Protein AF-A0A085W9A4-F1 (afdb_monomer)

Secondary structure (DSSP, 8-state):
----S--------SSGGGSPPP----------------------GGGT--EEEEES-TT--SPEE--TTTS-TT-HHHHHHHHHTS--SEEEEE--

Radius of gyration: 20.36 Å; Cα contacts (8 Å, |Δi|>4): 111; chains: 1; bounding box: 34×58×58 Å

Organism: NCBI:txid394096

Foldseek 3Di:
DDPPDPDPDDDDDPPPPVDDDDDDDDDDDDPDPPPPPPPPLAPAVVNPFQWWWFALDPPDPDIDTDPGNPADPPCSQVVRCVVSVHGTPDIHGGND

Sequence (96 aa):
MKLKTLMMSLAFGALLSACGGPITEEGEVTEQEIGSTSQALCEGWDNGARYCTFRCTASQTTHYFAGYGDVPYGNCTAYANNYCGRTAVSVCWSKL

Structure (mmCIF, N/CA/C/O backbone):
data_AF-A0A085W9A4-F1
#
_entry.id   AF-A0A085W9A4-F1
#
loop_
_atom_site.group_PDB
_atom_site.id
_atom_site.type_symbol
_atom_site.label_atom_id
_atom_site.label_alt_id
_atom_site.label_comp_id
_atom_site.label_asym_id
_atom_site.label_entity_id
_atom_site.label_seq_id
_atom_site.pdbx_PDB_ins_code
_atom_site.Cartn_x
_atom_site.Cartn_y
_atom_site.Cartn_z
_atom_site.occupancy
_atom_site.B_iso_or_equiv
_atom_site.auth_seq_id
_atom_site.auth_comp_id
_atom_site.auth_asym_id
_atom_site.auth_atom_id
_atom_site.pdbx_PDB_model_num
ATOM 1 N N . MET A 1 1 ? -22.877 -29.245 -45.017 1.00 48.91 1 MET A N 1
ATOM 2 C CA . MET A 1 1 ? -22.077 -29.747 -43.873 1.00 48.91 1 MET A CA 1
ATOM 3 C C . MET A 1 1 ? -21.198 -28.615 -43.351 1.00 48.91 1 MET A C 1
ATOM 5 O O . MET A 1 1 ? -20.785 -27.802 -44.161 1.00 48.91 1 MET A O 1
ATOM 9 N N . LYS A 1 2 ? -20.902 -28.620 -42.039 1.00 48.78 2 LYS A N 1
ATOM 10 C CA . LYS A 1 2 ? -20.119 -27.640 -41.242 1.00 48.78 2 LYS A CA 1
ATOM 11 C C . LYS A 1 2 ? -20.901 -26.463 -40.631 1.00 48.78 2 LYS A C 1
ATOM 13 O O . LYS A 1 2 ? -20.613 -25.302 -40.866 1.00 48.78 2 LYS A O 1
ATOM 18 N N . LEU A 1 3 ? -21.843 -26.825 -39.758 1.00 52.56 3 LEU A N 1
ATOM 19 C CA . LEU A 1 3 ? -22.584 -25.962 -38.829 1.00 52.56 3 LEU A CA 1
ATOM 20 C C . LEU A 1 3 ? -22.1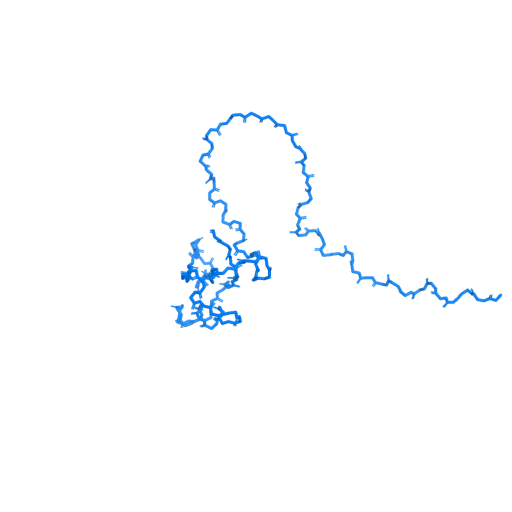33 -26.239 -37.372 1.00 52.56 3 LEU A C 1
ATOM 22 O O . LEU A 1 3 ? -22.961 -26.551 -36.522 1.00 52.56 3 LEU A O 1
ATOM 26 N N . LYS A 1 4 ? -20.818 -26.291 -37.090 1.00 55.59 4 LYS A N 1
ATOM 27 C CA . LYS A 1 4 ? -20.313 -26.800 -35.790 1.00 55.59 4 LYS A CA 1
ATOM 28 C C . LYS A 1 4 ? -19.173 -26.023 -35.111 1.00 55.59 4 LYS A C 1
ATOM 30 O O . LYS A 1 4 ? -18.665 -26.518 -34.116 1.00 55.59 4 LYS A O 1
ATOM 35 N N . THR A 1 5 ? -18.795 -24.819 -35.549 1.00 57.47 5 THR A N 1
ATOM 36 C CA . THR A 1 5 ? -17.601 -24.147 -34.968 1.00 57.47 5 THR A CA 1
ATOM 37 C C . THR A 1 5 ? -17.834 -22.735 -34.427 1.00 57.47 5 THR A C 1
ATOM 39 O O . THR A 1 5 ? -16.879 -22.015 -34.182 1.00 57.47 5 THR A O 1
ATOM 42 N N . LEU A 1 6 ? -19.076 -22.315 -34.188 1.00 53.62 6 LEU A N 1
ATOM 43 C CA . LEU A 1 6 ? -19.364 -20.966 -33.672 1.00 53.62 6 LEU A CA 1
ATOM 44 C C . LEU A 1 6 ? -20.119 -21.014 -32.337 1.00 53.62 6 LEU A C 1
ATOM 46 O O . LEU A 1 6 ? -21.156 -20.389 -32.175 1.00 53.62 6 LEU A O 1
ATOM 50 N N . MET A 1 7 ? -19.616 -21.809 -31.391 1.00 56.47 7 MET A N 1
ATOM 51 C CA . MET A 1 7 ? -20.148 -21.936 -30.023 1.00 56.47 7 MET A CA 1
ATOM 52 C C . MET A 1 7 ? -18.992 -21.988 -29.010 1.00 56.47 7 MET A C 1
ATOM 54 O O . MET A 1 7 ? -18.924 -22.890 -28.182 1.00 56.47 7 MET A O 1
ATOM 58 N N . MET A 1 8 ? -18.020 -21.072 -29.105 1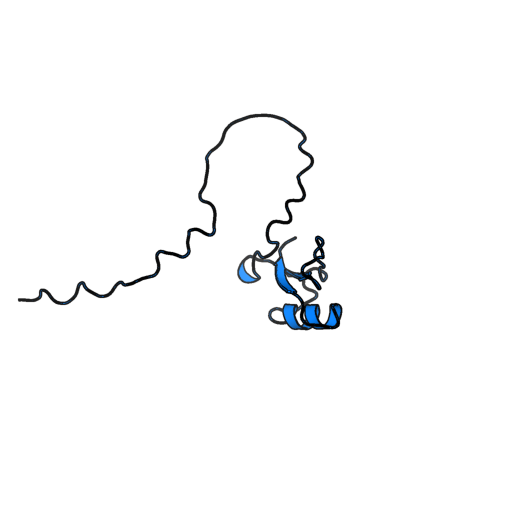.00 58.50 8 MET A N 1
ATOM 59 C CA . MET A 1 8 ? -16.943 -20.990 -28.108 1.00 58.50 8 MET A CA 1
ATOM 60 C C . MET A 1 8 ? -16.352 -19.582 -28.014 1.00 58.50 8 MET A C 1
ATOM 62 O O . MET A 1 8 ? -15.211 -19.325 -28.377 1.00 58.50 8 MET A O 1
ATOM 66 N N . SER A 1 9 ? -17.153 -18.634 -27.537 1.00 50.81 9 SER A N 1
ATOM 67 C CA . SER A 1 9 ? -16.654 -17.359 -27.003 1.00 50.81 9 SER A CA 1
ATOM 68 C C . SER A 1 9 ? -17.575 -16.926 -25.866 1.00 50.81 9 SER A C 1
ATOM 70 O O . SER A 1 9 ? -18.286 -15.929 -25.935 1.00 50.81 9 SER A O 1
ATOM 72 N N . LEU A 1 10 ? -17.629 -17.784 -24.845 1.00 49.34 10 LEU A N 1
ATOM 73 C CA . LEU A 1 10 ? -18.227 -17.475 -23.558 1.00 49.34 10 LEU A CA 1
ATOM 74 C C . LEU A 1 10 ? -17.375 -16.419 -22.839 1.00 49.34 10 LEU A C 1
ATOM 76 O O . LEU A 1 10 ? -16.168 -16.578 -22.697 1.00 49.34 10 LEU A O 1
ATOM 80 N N . ALA A 1 11 ? -18.082 -15.426 -22.304 1.00 55.31 11 ALA A N 1
ATOM 81 C CA . ALA A 1 11 ? -17.894 -14.928 -20.946 1.00 55.31 11 ALA A CA 1
ATOM 82 C C . ALA A 1 11 ? -16.577 -14.212 -20.604 1.00 55.31 11 ALA A C 1
ATOM 84 O O . ALA A 1 11 ? -15.806 -14.739 -19.824 1.00 55.31 11 ALA A O 1
ATOM 85 N N . PHE A 1 12 ? -16.413 -12.954 -21.030 1.00 53.41 12 PHE A N 1
ATOM 86 C CA . PHE A 1 12 ? -15.647 -11.942 -20.270 1.00 53.41 12 PHE A CA 1
ATOM 87 C C . PHE A 1 12 ? -16.192 -10.525 -20.538 1.00 53.41 12 PHE A C 1
ATOM 89 O O . PHE A 1 12 ? -15.475 -9.642 -20.986 1.00 53.41 12 PHE A O 1
ATOM 96 N N . GLY A 1 13 ? -17.496 -10.306 -20.334 1.00 50.56 13 GLY A N 1
ATOM 97 C CA . GLY A 1 13 ? -18.134 -8.997 -20.576 1.00 50.56 13 GLY A CA 1
ATOM 98 C C . GLY A 1 13 ? -18.566 -8.227 -19.324 1.00 50.56 13 GLY A C 1
ATOM 99 O O . GLY A 1 13 ? -18.958 -7.073 -19.431 1.00 50.56 13 GLY A O 1
ATOM 100 N N . ALA A 1 14 ? -18.516 -8.837 -18.137 1.00 52.94 14 ALA A N 1
ATOM 101 C CA . ALA A 1 14 ? -19.189 -8.316 -16.940 1.00 52.94 14 ALA A CA 1
ATOM 102 C C . ALA A 1 14 ? -18.253 -7.696 -15.881 1.00 52.94 14 ALA A C 1
ATOM 104 O O . ALA A 1 14 ? -18.630 -7.609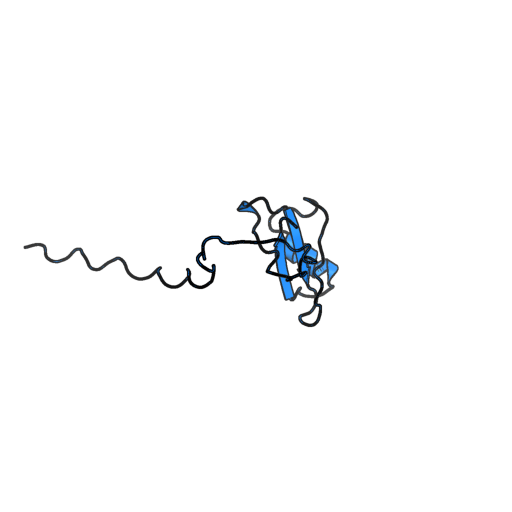 -14.719 1.00 52.94 14 ALA A O 1
ATOM 105 N N . LEU A 1 15 ? -17.038 -7.270 -16.250 1.00 49.84 15 LEU A N 1
ATOM 106 C CA . LEU A 1 15 ? -16.100 -6.618 -15.313 1.00 49.84 15 LEU A CA 1
ATOM 107 C C . LEU A 1 15 ? -15.831 -5.135 -15.618 1.00 49.84 15 LEU A C 1
ATOM 109 O O . LEU A 1 15 ? -15.084 -4.491 -14.890 1.00 49.84 15 LEU A O 1
ATOM 113 N N . LEU A 1 16 ? -16.458 -4.562 -16.649 1.00 49.84 16 LEU A N 1
ATOM 114 C CA . LEU A 1 16 ? -16.256 -3.153 -17.019 1.00 49.84 16 LEU A CA 1
ATOM 115 C C . LEU A 1 16 ? -17.258 -2.184 -16.368 1.00 49.84 16 LEU A C 1
ATOM 117 O O . LEU A 1 16 ? -17.207 -0.992 -16.641 1.00 49.84 16 LEU A O 1
ATOM 121 N N . SER A 1 17 ? -18.125 -2.644 -15.460 1.00 50.06 17 SER A N 1
ATOM 122 C CA . SER A 1 17 ? -19.004 -1.757 -14.678 1.00 50.06 17 SER A CA 1
ATOM 123 C C . SER A 1 17 ? -18.334 -1.145 -13.439 1.00 50.06 17 SER A C 1
ATOM 125 O O . SER A 1 17 ? -19.012 -0.499 -12.646 1.00 50.06 17 SER A O 1
ATOM 127 N N . ALA A 1 18 ? -17.026 -1.347 -13.244 1.00 49.59 18 ALA A N 1
ATOM 128 C CA . ALA A 1 18 ? -16.274 -0.774 -12.121 1.00 49.59 18 ALA A CA 1
ATOM 129 C C . ALA A 1 18 ? -15.376 0.414 -12.511 1.00 49.59 18 ALA A C 1
ATOM 131 O O . ALA A 1 18 ? -14.757 1.014 -11.638 1.00 49.59 18 ALA A O 1
ATOM 132 N N . CYS A 1 19 ? -15.314 0.780 -13.794 1.00 58.34 19 CYS A N 1
ATOM 133 C CA . CYS A 1 19 ? -14.638 1.995 -14.235 1.00 58.34 19 CYS A CA 1
ATOM 134 C C . CYS A 1 19 ? -15.672 2.862 -14.952 1.00 58.34 19 CYS A C 1
ATOM 136 O O . CYS A 1 19 ? -16.056 2.564 -16.081 1.00 58.34 19 CYS A O 1
ATOM 138 N N . GLY A 1 20 ? -16.202 3.856 -14.232 1.00 48.50 20 GLY A N 1
ATOM 139 C CA . GLY A 1 20 ? -17.222 4.780 -14.715 1.00 48.50 20 GLY A CA 1
ATOM 140 C C . GLY A 1 20 ? -16.870 5.323 -16.097 1.00 48.50 20 GLY A C 1
ATOM 141 O O . GLY A 1 20 ? -15.848 5.980 -16.277 1.00 48.50 20 GLY A O 1
ATOM 142 N N . GLY A 1 21 ? -17.718 4.995 -17.070 1.00 39.91 21 GLY A N 1
ATOM 143 C CA . GLY A 1 21 ? -17.655 5.545 -18.416 1.00 39.91 21 GLY A CA 1
ATOM 144 C C . GLY A 1 21 ? -18.033 7.032 -18.439 1.00 39.91 21 GLY A C 1
ATOM 145 O O . GLY A 1 21 ? -18.679 7.521 -17.511 1.00 39.91 21 GLY A O 1
ATOM 146 N N . PRO A 1 22 ? -17.612 7.751 -19.488 1.00 50.41 22 PRO A N 1
ATOM 147 C CA . PRO A 1 22 ? -17.398 9.193 -19.465 1.00 50.41 22 PRO A CA 1
ATOM 148 C C . PRO A 1 22 ? -18.688 9.991 -19.667 1.00 50.41 22 PRO A C 1
ATOM 150 O O . PRO A 1 22 ? -19.549 9.599 -20.456 1.00 50.41 22 PRO A O 1
ATOM 153 N N . ILE A 1 23 ? -18.770 11.156 -19.022 1.00 38.94 23 ILE A N 1
ATOM 154 C CA . ILE A 1 23 ? -19.677 12.227 -19.435 1.00 38.94 23 ILE A CA 1
ATOM 155 C C . ILE A 1 23 ? -18.810 13.421 -19.830 1.00 38.94 23 ILE A C 1
ATOM 157 O O . ILE A 1 23 ? -18.006 13.918 -19.045 1.00 38.94 23 ILE A O 1
ATOM 161 N N . THR A 1 24 ? -18.945 13.769 -21.102 1.00 37.41 24 THR A N 1
ATOM 162 C CA . THR A 1 24 ? -18.366 14.900 -21.815 1.00 37.41 24 THR A CA 1
ATOM 163 C C . THR A 1 24 ? -18.718 16.237 -21.153 1.00 37.41 24 THR A C 1
ATOM 165 O O . THR A 1 24 ? -19.843 16.397 -20.691 1.00 37.41 24 THR A O 1
ATOM 168 N N . GLU A 1 25 ? -17.696 17.108 -21.114 1.00 43.19 25 GLU A N 1
ATOM 169 C CA . GLU A 1 25 ? -17.635 18.587 -21.124 1.00 43.19 25 GLU A CA 1
ATOM 170 C C . GLU A 1 25 ? -18.930 19.342 -20.825 1.00 43.19 25 GLU A C 1
ATOM 172 O O . GLU A 1 25 ? -19.872 19.045 -21.529 1.00 43.19 25 GLU A O 1
ATOM 177 N N . GLU A 1 26 ? -18.936 20.334 -19.905 1.00 36.75 26 GLU A N 1
ATOM 178 C CA . GLU A 1 26 ? -19.277 21.772 -20.113 1.00 36.75 26 GLU A CA 1
ATOM 179 C C . GLU A 1 26 ? -18.954 22.589 -18.832 1.00 36.75 26 GLU A C 1
ATOM 181 O O . GLU A 1 26 ? -19.395 22.227 -17.749 1.00 36.75 26 GLU A O 1
ATOM 186 N N . GLY A 1 27 ? -18.250 23.721 -18.964 1.00 35.75 27 GLY A N 1
ATOM 187 C CA . GLY A 1 27 ? -18.568 24.940 -18.200 1.00 35.75 27 GLY A CA 1
ATOM 188 C C . GLY A 1 27 ? -18.086 25.123 -16.746 1.00 35.75 27 GLY A C 1
ATOM 189 O O . GLY A 1 27 ? -18.565 24.497 -15.815 1.00 35.75 27 GLY A O 1
ATOM 190 N N . GLU A 1 28 ? -17.298 26.189 -16.582 1.00 31.84 28 GLU A N 1
ATOM 191 C CA . GLU A 1 28 ? -17.440 27.197 -15.517 1.00 31.84 28 GLU A CA 1
ATOM 192 C C . GLU A 1 28 ? -16.664 27.059 -14.184 1.00 31.84 28 GLU A C 1
ATOM 194 O O . GLU A 1 28 ? -16.747 26.108 -13.418 1.00 31.84 28 GLU A O 1
ATOM 199 N N . VAL A 1 29 ? -15.907 28.137 -13.952 1.00 46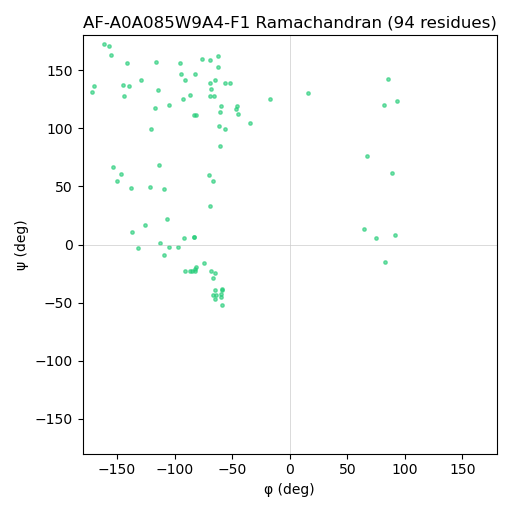.69 29 VAL A N 1
ATOM 200 C CA . VAL A 1 29 ? -15.307 28.694 -12.734 1.00 46.69 29 VAL A CA 1
ATOM 201 C C . VAL A 1 29 ? -15.886 28.195 -11.404 1.00 46.69 29 VAL A C 1
ATOM 203 O O . VAL A 1 29 ? -17.046 28.421 -11.086 1.00 46.69 29 VAL A O 1
ATOM 206 N N . THR A 1 30 ? -15.013 27.681 -10.538 1.00 36.78 30 THR A N 1
ATOM 207 C CA . THR A 1 30 ? -14.923 28.031 -9.107 1.00 36.78 30 THR A CA 1
ATOM 208 C C . THR A 1 30 ? -13.639 27.415 -8.553 1.00 36.78 30 THR A C 1
ATOM 210 O O . THR A 1 30 ? -13.317 26.274 -8.872 1.00 36.78 30 THR A O 1
ATOM 213 N N . GLU A 1 31 ? -12.881 28.161 -7.744 1.00 50.59 31 GLU A N 1
ATOM 214 C CA . GLU A 1 31 ? -11.853 27.591 -6.864 1.00 50.59 31 GLU A CA 1
ATOM 215 C C . GLU A 1 31 ? -12.550 26.625 -5.895 1.00 50.59 31 GLU A C 1
ATOM 217 O O . GLU A 1 31 ? -12.983 26.993 -4.805 1.00 50.59 31 GLU A O 1
ATOM 222 N N . GLN A 1 32 ? -12.750 25.389 -6.341 1.00 40.28 32 GLN A N 1
ATOM 223 C CA . GLN A 1 32 ? -13.224 24.298 -5.515 1.00 40.28 32 GLN A CA 1
ATOM 224 C C . GLN A 1 32 ? -12.014 23.767 -4.766 1.00 40.28 32 GLN A C 1
ATOM 226 O O . GLN A 1 32 ? -11.104 23.187 -5.360 1.00 40.28 32 GLN A O 1
ATOM 231 N N . GLU A 1 33 ? -12.016 23.992 -3.451 1.00 43.00 33 GLU A N 1
ATOM 232 C CA . GLU A 1 33 ? -11.378 23.112 -2.480 1.00 43.00 33 GLU A CA 1
ATOM 233 C C . GLU A 1 33 ? -11.545 21.687 -3.002 1.00 43.00 33 GLU A C 1
ATOM 235 O O . GLU A 1 33 ? -12.664 21.170 -3.039 1.00 43.00 33 GLU A O 1
ATOM 240 N N . ILE A 1 34 ? -10.458 21.118 -3.539 1.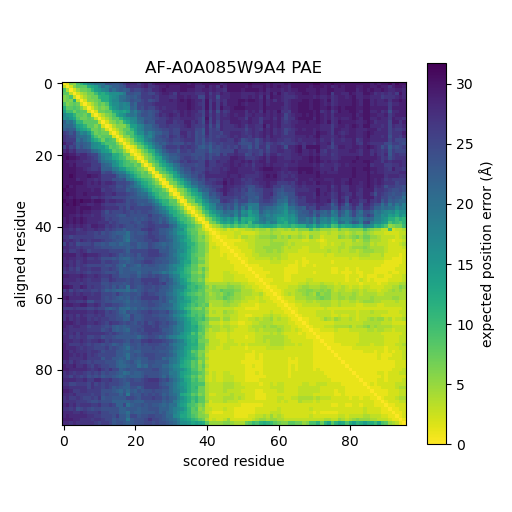00 46.19 34 ILE A N 1
ATOM 241 C CA . ILE A 1 34 ? -10.492 19.778 -4.106 1.00 46.19 34 ILE A CA 1
ATOM 242 C C . ILE A 1 34 ? -10.868 18.895 -2.938 1.00 46.19 34 ILE A C 1
ATOM 244 O O . ILE A 1 34 ? -10.050 18.631 -2.053 1.00 46.19 34 ILE A O 1
ATOM 248 N N . GLY A 1 35 ? -12.143 18.504 -2.923 1.00 38.28 35 GLY A N 1
ATOM 249 C CA . GLY A 1 35 ? -12.658 17.513 -2.017 1.00 38.28 35 GLY A CA 1
ATOM 250 C C . GLY A 1 35 ? -11.648 16.389 -2.047 1.00 38.28 35 GLY A C 1
ATOM 251 O O . GLY A 1 35 ? -11.353 15.830 -3.105 1.00 38.28 35 GLY A O 1
ATOM 252 N N . SER A 1 36 ? -11.057 16.111 -0.891 1.00 46.72 36 SER A N 1
ATOM 253 C CA . SER A 1 36 ? -10.203 14.952 -0.682 1.00 46.72 36 SER A CA 1
ATOM 254 C C . SER A 1 36 ? -11.089 13.708 -0.710 1.00 46.72 36 SER A C 1
ATOM 256 O O . SER A 1 36 ? -11.212 12.949 0.251 1.00 46.72 36 SER A O 1
ATOM 258 N N . THR A 1 37 ? -11.766 13.497 -1.836 1.00 40.84 37 THR A N 1
ATOM 259 C CA . THR A 1 37 ? -12.316 12.220 -2.223 1.00 40.84 37 THR A CA 1
ATOM 260 C C . THR A 1 37 ? -11.129 11.282 -2.216 1.00 40.84 37 THR A C 1
ATOM 262 O O . THR A 1 37 ? -10.315 11.267 -3.133 1.00 40.84 37 THR A O 1
ATOM 265 N N . SER A 1 38 ? -11.016 10.537 -1.118 1.00 45.72 38 SER A N 1
ATOM 266 C CA . SER A 1 38 ? -10.105 9.418 -0.909 1.00 45.72 38 SER A CA 1
ATOM 267 C C . SER A 1 38 ? -10.517 8.275 -1.842 1.00 45.72 38 SER A C 1
ATOM 269 O O . SER A 1 38 ? -10.856 7.175 -1.407 1.00 45.72 38 SER A O 1
ATOM 271 N N . GLN A 1 39 ? -10.607 8.577 -3.136 1.00 47.78 39 GLN A N 1
ATOM 272 C CA . GLN A 1 39 ? -10.831 7.625 -4.200 1.00 47.78 39 GLN A CA 1
ATOM 273 C C . GLN A 1 39 ? -9.570 6.780 -4.304 1.00 47.78 39 GLN A C 1
ATOM 275 O O . GLN A 1 39 ? -8.459 7.261 -4.092 1.00 47.78 39 GLN A O 1
ATOM 280 N N . ALA A 1 40 ? -9.787 5.483 -4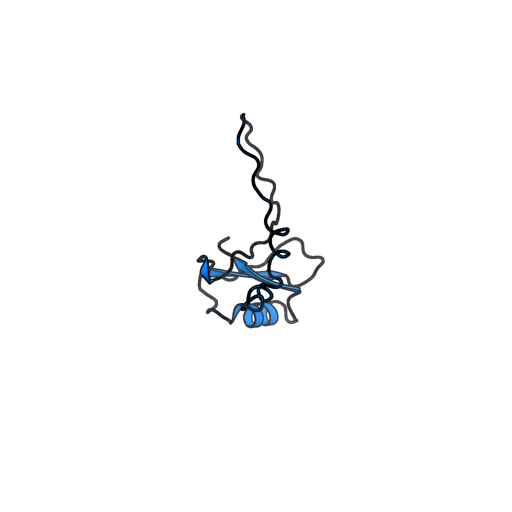.499 1.00 47.81 40 ALA A N 1
ATOM 281 C CA . ALA A 1 40 ? -8.801 4.439 -4.304 1.00 47.81 40 ALA A CA 1
ATOM 282 C C . ALA A 1 40 ? -7.440 4.816 -4.909 1.00 47.81 40 ALA A C 1
ATOM 284 O O . ALA A 1 40 ? -7.290 4.852 -6.126 1.00 47.81 40 ALA A O 1
ATOM 285 N N . LEU A 1 41 ? -6.442 5.033 -4.045 1.00 69.56 41 LEU A N 1
ATOM 286 C CA . LEU A 1 41 ? -5.035 5.279 -4.390 1.00 69.56 41 LEU A CA 1
ATOM 287 C C . LEU A 1 41 ? -4.374 4.009 -4.963 1.00 69.56 41 LEU A C 1
ATOM 289 O O . LEU A 1 41 ? -3.228 3.696 -4.684 1.00 69.56 41 LEU A O 1
ATOM 293 N N . CYS A 1 42 ? -5.120 3.179 -5.679 1.00 82.44 42 CYS A N 1
ATOM 294 C CA . CYS A 1 42 ? -4.693 1.857 -6.097 1.00 82.44 42 CYS A CA 1
ATOM 295 C C . CYS A 1 42 ? -4.559 1.840 -7.614 1.00 82.44 42 CYS A C 1
ATOM 297 O O . CYS A 1 42 ? -5.332 1.201 -8.321 1.00 82.44 42 CYS A O 1
ATOM 299 N N . GLU A 1 43 ? -3.571 2.576 -8.106 1.00 89.94 43 GLU A N 1
ATOM 300 C CA . GLU A 1 43 ? -3.308 2.742 -9.537 1.00 89.94 43 GLU A CA 1
ATOM 301 C C . GLU A 1 43 ? -2.503 1.576 -10.116 1.00 89.94 43 GLU A C 1
ATOM 303 O O . GLU A 1 43 ? -2.550 1.325 -11.318 1.00 89.94 43 GLU A O 1
ATOM 308 N N . GLY A 1 44 ? -1.796 0.830 -9.266 1.00 86.56 44 GLY A N 1
ATOM 309 C CA . GLY A 1 44 ? -1.073 -0.373 -9.663 1.00 86.56 44 GLY A CA 1
ATOM 310 C C . GLY A 1 44 ? 0.331 -0.089 -10.197 1.00 86.56 44 GLY A C 1
ATOM 311 O O . GLY A 1 44 ? 0.592 0.891 -10.894 1.00 86.56 44 GLY A O 1
ATOM 312 N N . TRP A 1 45 ? 1.264 -0.978 -9.853 1.00 85.06 45 TRP A N 1
ATOM 313 C CA . TRP A 1 45 ? 2.690 -0.814 -10.140 1.00 85.06 45 TRP A CA 1
ATOM 314 C C . TRP A 1 45 ? 2.997 -0.661 -11.636 1.00 85.06 45 TRP A C 1
ATOM 316 O O . TRP A 1 45 ? 3.832 0.163 -12.011 1.00 85.06 45 TRP A O 1
ATOM 326 N N . ASP A 1 46 ? 2.305 -1.406 -12.499 1.00 88.69 46 ASP A N 1
ATOM 327 C CA . ASP A 1 46 ? 2.529 -1.371 -13.952 1.00 88.69 46 ASP A CA 1
ATOM 328 C C . ASP A 1 46 ? 2.183 -0.012 -14.569 1.00 88.69 46 ASP A C 1
ATOM 330 O O . ASP A 1 46 ? 2.773 0.390 -15.567 1.00 88.69 46 ASP A O 1
ATOM 334 N N . ASN A 1 47 ? 1.310 0.758 -13.915 1.00 86.75 47 ASN A N 1
ATOM 335 C CA . ASN A 1 47 ? 0.962 2.113 -14.332 1.00 86.75 47 ASN A CA 1
ATOM 336 C C . ASN A 1 47 ? 1.957 3.175 -1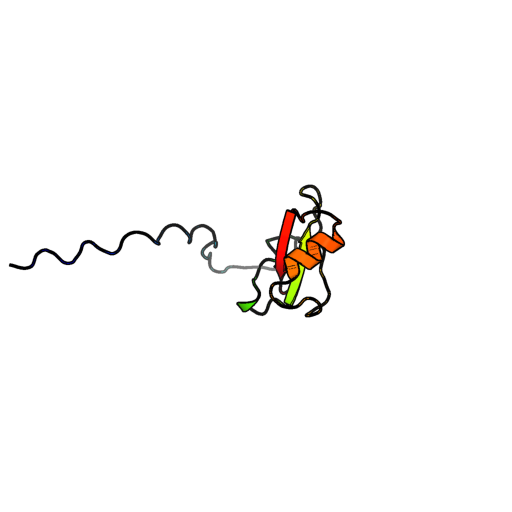3.841 1.00 86.75 47 ASN A C 1
ATOM 338 O O . ASN A 1 47 ? 1.698 4.366 -14.013 1.00 86.75 47 ASN A O 1
ATOM 342 N N . GLY A 1 48 ? 3.074 2.781 -13.223 1.00 87.81 48 GLY A N 1
ATOM 343 C CA . GLY A 1 48 ? 4.085 3.698 -12.685 1.00 87.81 48 GLY A CA 1
ATOM 344 C C . GLY A 1 48 ? 3.865 4.095 -11.224 1.00 87.81 48 GLY A C 1
ATOM 345 O O . GLY A 1 48 ? 4.579 4.956 -10.724 1.00 87.81 48 GLY A O 1
ATOM 346 N N . ALA A 1 49 ? 2.918 3.470 -10.521 1.00 91.06 49 ALA A N 1
ATOM 347 C CA . ALA A 1 49 ? 2.753 3.656 -9.084 1.00 91.06 49 ALA A CA 1
ATOM 348 C C . ALA A 1 49 ? 3.965 3.103 -8.316 1.00 91.06 49 ALA A C 1
ATOM 350 O O . ALA A 1 49 ? 4.371 1.954 -8.524 1.00 91.06 49 ALA A O 1
ATOM 351 N N . ARG A 1 50 ? 4.559 3.914 -7.440 1.00 92.44 50 ARG A N 1
ATOM 352 C CA . ARG A 1 50 ? 5.772 3.562 -6.672 1.00 92.44 50 ARG A CA 1
ATOM 353 C C . ARG A 1 50 ? 5.660 3.861 -5.184 1.00 92.44 50 ARG A C 1
ATOM 355 O O . ARG A 1 50 ? 6.573 3.521 -4.435 1.00 92.44 50 ARG A O 1
ATOM 362 N N . TYR A 1 51 ? 4.549 4.440 -4.751 1.00 92.62 51 TYR A N 1
ATOM 363 C CA . TYR A 1 51 ? 4.224 4.546 -3.342 1.00 92.62 51 TYR A CA 1
ATOM 364 C C . TYR A 1 51 ? 3.501 3.280 -2.903 1.00 92.62 51 TYR A C 1
ATOM 366 O O . TYR A 1 51 ? 2.528 2.846 -3.523 1.00 92.62 51 TYR A O 1
ATOM 374 N N . CYS A 1 52 ? 3.992 2.675 -1.827 1.00 93.00 52 CYS A N 1
ATOM 375 C CA . CYS A 1 52 ? 3.253 1.635 -1.133 1.00 93.00 52 CYS A CA 1
ATOM 376 C C . CYS A 1 52 ? 2.261 2.305 -0.184 1.00 93.00 52 CYS A C 1
ATOM 378 O O . CYS A 1 52 ? 2.684 2.911 0.802 1.00 93.00 52 CYS A O 1
ATOM 380 N N . THR A 1 53 ? 0.969 2.181 -0.479 1.00 93.19 53 THR A N 1
ATOM 381 C CA . THR A 1 53 ? -0.114 2.857 0.240 1.00 93.19 53 THR A CA 1
ATOM 382 C C . THR A 1 53 ? -0.998 1.847 0.952 1.00 93.19 53 THR A C 1
ATOM 384 O O . THR A 1 53 ? -1.384 0.825 0.380 1.00 93.19 53 THR A O 1
ATOM 387 N N . PHE A 1 54 ? -1.317 2.100 2.221 1.00 92.31 54 PHE A N 1
ATOM 388 C CA . PHE A 1 54 ? -2.010 1.115 3.052 1.00 92.31 54 PHE A CA 1
ATOM 389 C C . PHE A 1 54 ? -2.813 1.718 4.211 1.00 92.31 54 PHE A C 1
ATOM 391 O O . PHE A 1 54 ? -2.622 2.868 4.601 1.00 92.31 54 PHE A O 1
ATOM 398 N N . ARG A 1 55 ? -3.725 0.919 4.781 1.00 92.69 55 ARG A N 1
ATOM 399 C CA . ARG A 1 55 ? -4.483 1.245 6.005 1.00 92.69 55 ARG A CA 1
ATOM 400 C C .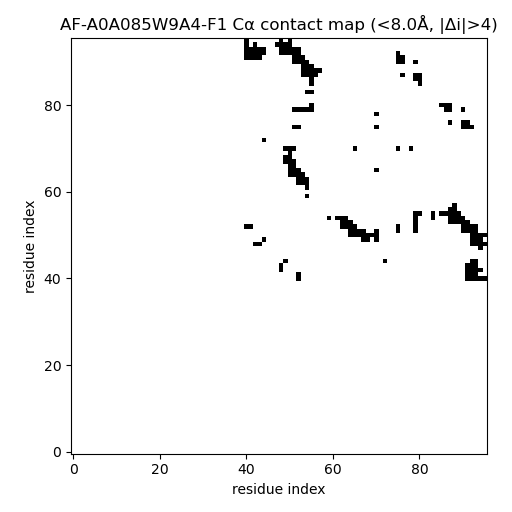 ARG A 1 55 ? -4.387 0.115 7.010 1.00 92.69 55 ARG A C 1
ATOM 402 O O . ARG A 1 55 ? -4.479 -1.061 6.656 1.00 92.69 55 ARG A O 1
ATOM 409 N N . CYS A 1 56 ? -4.280 0.475 8.284 1.00 92.38 56 CYS A N 1
ATOM 410 C CA . CYS A 1 56 ? -4.162 -0.501 9.361 1.00 92.38 56 CYS A CA 1
ATOM 411 C C . CYS A 1 56 ? -5.512 -0.912 9.958 1.00 92.38 56 CYS A C 1
ATOM 413 O O . CYS A 1 56 ? -5.584 -1.967 10.588 1.00 92.38 56 CYS A O 1
ATOM 415 N N . THR A 1 57 ? -6.562 -0.092 9.822 1.00 90.56 57 THR A N 1
ATOM 416 C CA . THR A 1 57 ? -7.930 -0.431 10.253 1.00 90.56 57 THR A CA 1
ATOM 417 C C . THR A 1 57 ? -8.980 0.083 9.278 1.00 90.56 57 THR A C 1
ATOM 419 O O . THR A 1 57 ? -8.773 1.064 8.566 1.00 90.56 57 THR A O 1
ATOM 422 N N . ALA A 1 58 ? -10.153 -0.553 9.292 1.00 86.69 58 ALA A N 1
ATOM 423 C CA . ALA A 1 58 ? -11.297 -0.126 8.488 1.00 86.69 58 ALA A CA 1
ATOM 424 C C . ALA A 1 58 ? -11.900 1.214 8.953 1.00 86.69 58 ALA A C 1
ATOM 426 O O . ALA A 1 58 ? -12.543 1.898 8.165 1.00 86.69 58 ALA A O 1
ATOM 427 N N . SER A 1 59 ? -11.679 1.603 10.214 1.00 87.62 59 SER A N 1
ATOM 428 C CA . SER A 1 59 ? -12.157 2.871 10.780 1.00 87.62 59 SER A CA 1
ATOM 429 C C . SER A 1 59 ? -11.276 4.075 10.441 1.00 87.62 59 SER A C 1
ATOM 431 O O . SER A 1 59 ? -11.734 5.207 10.554 1.00 87.62 59 SER A O 1
ATOM 433 N N . GLN A 1 60 ? -10.020 3.858 10.037 1.00 83.00 60 GLN A N 1
ATOM 434 C CA . GLN A 1 60 ? -9.121 4.940 9.630 1.00 83.00 60 GLN A CA 1
ATOM 435 C C . GLN A 1 60 ? -9.591 5.546 8.314 1.00 83.00 60 GLN A C 1
ATOM 437 O O . GLN A 1 60 ? -9.751 4.817 7.344 1.00 83.00 60 GLN A O 1
ATOM 442 N N . THR A 1 61 ? -9.761 6.860 8.247 1.00 82.38 61 THR A N 1
ATOM 443 C CA . THR A 1 61 ? -10.048 7.570 6.989 1.00 82.38 61 THR A CA 1
ATOM 444 C C . THR A 1 61 ? -8.773 7.906 6.212 1.00 82.38 61 THR A C 1
ATOM 446 O O . THR A 1 61 ? -8.810 8.044 4.994 1.00 82.38 61 THR A O 1
ATOM 449 N N . THR A 1 62 ? -7.633 7.974 6.901 1.00 83.69 62 THR A N 1
ATOM 450 C CA . THR A 1 62 ? -6.324 8.303 6.326 1.00 83.69 62 THR A CA 1
ATOM 451 C C . THR A 1 62 ? -5.575 7.051 5.869 1.00 83.69 62 THR A C 1
ATOM 453 O O . THR A 1 62 ? -5.594 6.026 6.553 1.00 83.69 62 THR A O 1
ATOM 456 N N . HIS A 1 63 ? -4.879 7.150 4.734 1.00 86.50 63 HIS A N 1
ATOM 457 C CA . HIS A 1 63 ? -3.920 6.146 4.271 1.00 86.50 63 HIS A CA 1
ATOM 458 C C . HIS A 1 63 ? -2.501 6.518 4.714 1.00 86.50 63 HIS A C 1
ATOM 460 O O . HIS A 1 63 ? -2.159 7.696 4.780 1.00 86.50 63 HIS A O 1
ATOM 466 N N . TYR A 1 64 ? -1.677 5.514 4.992 1.00 89.81 64 TYR A N 1
ATOM 467 C CA . TYR A 1 64 ? -0.236 5.664 5.173 1.00 89.81 64 TYR A CA 1
ATOM 468 C C . TYR A 1 64 ? 0.487 5.362 3.866 1.00 89.81 64 TYR A C 1
ATOM 470 O O . TYR A 1 64 ? -0.026 4.613 3.033 1.00 89.81 64 TYR A O 1
ATOM 478 N N . PHE A 1 65 ? 1.693 5.906 3.724 1.00 90.25 65 PHE A N 1
ATOM 479 C CA . PHE A 1 65 ? 2.529 5.737 2.543 1.00 90.25 65 PHE A CA 1
ATOM 480 C C . PHE A 1 65 ? 3.990 5.546 2.953 1.00 90.25 65 PHE A C 1
ATOM 482 O O . PHE A 1 65 ? 4.494 6.261 3.820 1.00 90.25 65 PHE A O 1
ATOM 489 N N . ALA A 1 66 ? 4.665 4.586 2.322 1.00 89.94 66 ALA A N 1
ATOM 490 C CA . ALA A 1 66 ? 6.129 4.539 2.308 1.00 89.94 66 ALA A CA 1
ATOM 491 C C . ALA A 1 66 ? 6.676 5.581 1.317 1.00 89.94 66 ALA A C 1
ATOM 493 O O . ALA A 1 66 ? 5.941 5.992 0.421 1.00 89.94 66 ALA A O 1
ATOM 494 N N . GLY A 1 67 ? 7.941 5.997 1.430 1.00 84.38 67 GLY A N 1
ATOM 495 C CA . GLY A 1 67 ? 8.537 6.925 0.465 1.00 84.38 67 GLY A CA 1
ATOM 496 C C . GLY A 1 67 ? 8.601 6.353 -0.958 1.00 84.38 67 GLY A C 1
ATOM 497 O O . GLY A 1 67 ? 8.454 5.146 -1.182 1.00 84.38 67 GLY A O 1
ATOM 498 N N . TYR A 1 68 ? 8.782 7.239 -1.943 1.00 90.06 68 TYR A N 1
ATOM 499 C CA . TYR A 1 68 ? 8.755 6.876 -3.362 1.00 90.06 68 TYR A CA 1
ATOM 500 C C . TYR A 1 68 ? 9.849 5.853 -3.689 1.00 90.06 68 TYR A C 1
ATOM 502 O O . TYR A 1 68 ? 11.036 6.168 -3.643 1.00 90.06 68 TYR A O 1
ATOM 510 N N . GLY A 1 69 ? 9.450 4.636 -4.067 1.00 87.94 69 GLY A N 1
ATOM 511 C CA . GLY A 1 69 ? 10.392 3.575 -4.429 1.00 87.94 69 GLY A CA 1
ATOM 512 C C . GLY A 1 69 ? 11.130 2.924 -3.251 1.00 87.94 69 GLY A C 1
ATOM 513 O O . GLY A 1 69 ? 11.965 2.056 -3.494 1.00 87.94 69 GLY A O 1
ATOM 514 N N . ASP A 1 70 ? 10.800 3.269 -2.001 1.00 92.38 70 ASP A N 1
ATOM 515 C CA . ASP A 1 70 ? 11.425 2.678 -0.805 1.00 92.38 70 ASP A CA 1
ATOM 516 C C . ASP A 1 70 ? 11.082 1.193 -0.643 1.00 92.38 70 ASP A C 1
ATOM 518 O O . ASP A 1 70 ? 11.844 0.408 -0.076 1.00 92.38 70 ASP A O 1
ATOM 522 N N . VAL A 1 71 ? 9.906 0.798 -1.135 1.00 93.62 71 VAL A N 1
ATOM 523 C CA . VAL A 1 71 ? 9.416 -0.575 -1.050 1.00 93.62 71 VAL A CA 1
ATOM 524 C C . VAL A 1 71 ? 9.550 -1.239 -2.421 1.00 93.62 71 VAL A C 1
ATOM 526 O O . VAL A 1 71 ? 8.925 -0.779 -3.379 1.00 93.62 71 VAL A O 1
ATOM 529 N N . PRO A 1 72 ? 10.315 -2.342 -2.543 1.00 93.44 72 PRO A N 1
ATOM 530 C CA . PRO A 1 72 ? 10.412 -3.078 -3.798 1.00 93.44 72 PRO A CA 1
ATOM 531 C C . PRO A 1 72 ? 9.063 -3.662 -4.230 1.00 93.44 72 PRO A C 1
ATOM 533 O O . PRO A 1 72 ? 8.217 -4.004 -3.395 1.00 93.44 72 PRO A O 1
ATOM 536 N N . TYR A 1 73 ? 8.885 -3.842 -5.541 1.00 91.12 73 TYR A N 1
ATOM 537 C CA . TYR A 1 73 ? 7.699 -4.502 -6.085 1.00 91.12 73 TYR A CA 1
ATOM 538 C C . TYR A 1 73 ? 7.448 -5.858 -5.411 1.00 91.12 73 TYR A C 1
ATOM 540 O O . TYR A 1 73 ? 8.378 -6.610 -5.132 1.00 91.12 73 TYR A O 1
ATOM 548 N N . GLY A 1 74 ? 6.180 -6.159 -5.131 1.00 91.56 74 GLY A N 1
ATOM 549 C CA . GLY A 1 74 ? 5.762 -7.374 -4.424 1.00 91.56 74 GLY A CA 1
ATOM 550 C C . GLY A 1 74 ? 5.854 -7.308 -2.893 1.00 91.56 74 GLY A C 1
ATOM 551 O O . GLY A 1 74 ? 5.196 -8.101 -2.227 1.00 91.56 74 GLY A O 1
ATOM 552 N N . ASN A 1 75 ? 6.568 -6.335 -2.312 1.00 95.44 75 ASN A N 1
ATOM 553 C CA . ASN A 1 75 ? 6.783 -6.279 -0.857 1.00 95.44 75 ASN A CA 1
ATOM 554 C C . ASN A 1 75 ? 5.829 -5.347 -0.097 1.00 95.44 75 ASN A C 1
ATOM 556 O O . ASN A 1 75 ? 5.881 -5.295 1.131 1.00 95.44 75 ASN A O 1
ATOM 560 N N . CYS A 1 76 ? 4.934 -4.636 -0.789 1.00 93.44 76 CYS A N 1
ATOM 561 C CA . CYS A 1 76 ? 4.063 -3.643 -0.154 1.00 93.44 76 CYS A CA 1
ATOM 562 C C . CYS A 1 76 ? 3.171 -4.234 0.952 1.00 93.44 76 CYS A C 1
ATOM 564 O O . CYS A 1 76 ? 3.037 -3.641 2.018 1.00 93.44 76 CYS A O 1
ATOM 566 N N . THR A 1 77 ? 2.646 -5.449 0.775 1.00 95.00 77 THR A N 1
ATOM 567 C CA . THR A 1 77 ? 1.845 -6.121 1.815 1.00 95.00 77 THR A CA 1
ATOM 568 C C . THR A 1 77 ? 2.667 -6.473 3.047 1.00 95.00 77 THR A C 1
ATOM 570 O O . THR A 1 77 ? 2.214 -6.251 4.167 1.00 95.00 77 THR A O 1
ATOM 573 N N . ALA A 1 78 ? 3.883 -6.991 2.862 1.00 97.38 78 ALA A N 1
ATOM 574 C CA . ALA A 1 78 ? 4.763 -7.321 3.979 1.00 97.38 78 ALA A CA 1
ATOM 575 C C . ALA A 1 78 ? 5.167 -6.060 4.758 1.00 97.38 78 ALA A C 1
ATOM 577 O O . ALA A 1 78 ? 5.095 -6.053 5.987 1.00 97.38 78 ALA A O 1
ATOM 578 N N . TYR A 1 79 ? 5.509 -4.984 4.042 1.00 96.12 79 TYR A N 1
ATOM 579 C CA . TYR A 1 79 ? 5.812 -3.683 4.633 1.00 96.12 79 TYR A CA 1
ATOM 580 C C . TYR A 1 79 ? 4.627 -3.138 5.440 1.00 96.12 79 TYR A C 1
ATOM 582 O O . TYR A 1 79 ? 4.777 -2.822 6.619 1.00 96.12 79 TYR A O 1
ATOM 590 N N . ALA A 1 80 ? 3.436 -3.098 4.839 1.00 95.56 80 ALA A N 1
ATOM 591 C CA . ALA A 1 80 ? 2.228 -2.605 5.491 1.00 95.56 80 ALA A CA 1
ATOM 592 C C . ALA A 1 80 ? 1.884 -3.413 6.750 1.00 95.56 80 ALA A C 1
ATOM 594 O O . ALA A 1 80 ? 1.574 -2.839 7.792 1.00 95.56 80 ALA A O 1
ATOM 595 N N . ASN A 1 81 ? 1.993 -4.743 6.688 1.00 96.62 81 ASN A N 1
ATOM 596 C CA . ASN A 1 81 ? 1.719 -5.600 7.839 1.00 96.62 81 ASN A CA 1
ATOM 597 C C . ASN A 1 81 ? 2.717 -5.371 8.981 1.00 96.62 81 ASN A C 1
ATOM 599 O O . ASN A 1 81 ? 2.328 -5.362 10.150 1.00 96.62 81 ASN A O 1
ATOM 603 N N . ASN A 1 82 ? 3.995 -5.171 8.648 1.00 97.44 82 ASN A N 1
ATOM 604 C CA . ASN A 1 82 ? 5.025 -4.851 9.629 1.00 97.44 82 ASN A CA 1
ATOM 605 C C . ASN A 1 82 ? 4.766 -3.484 10.280 1.00 97.44 82 ASN A C 1
ATOM 607 O O . ASN A 1 82 ? 4.744 -3.400 11.505 1.00 97.44 82 ASN A O 1
ATOM 611 N N . TYR A 1 83 ? 4.469 -2.457 9.477 1.00 95.38 83 TYR A N 1
ATOM 612 C CA . TYR A 1 83 ? 4.144 -1.117 9.968 1.00 95.38 83 TYR A CA 1
ATOM 613 C C . TYR A 1 83 ? 2.915 -1.125 10.886 1.00 95.38 83 TYR A C 1
ATOM 615 O O . TYR A 1 83 ? 2.916 -0.520 11.955 1.00 95.38 83 TYR A O 1
ATOM 623 N N . CYS A 1 84 ? 1.858 -1.834 10.489 1.00 94.88 84 CYS A N 1
ATOM 624 C CA . CYS A 1 84 ? 0.626 -1.908 11.265 1.00 94.88 84 CYS A CA 1
ATOM 625 C C . CYS A 1 84 ? 0.739 -2.806 12.511 1.00 94.88 84 CYS A C 1
ATOM 627 O O . CYS A 1 84 ? -0.151 -2.757 13.363 1.00 94.88 84 CYS A O 1
ATOM 629 N N . GLY A 1 85 ? 1.763 -3.666 12.603 1.00 97.12 85 GLY A N 1
ATOM 630 C CA . GLY A 1 85 ? 1.871 -4.718 13.624 1.00 97.12 85 GLY A CA 1
ATOM 631 C C . GLY A 1 85 ? 0.777 -5.794 13.528 1.00 97.12 85 GLY A C 1
ATOM 632 O O . GLY A 1 85 ? 0.566 -6.558 14.469 1.00 97.12 85 GLY A O 1
ATOM 633 N N . ARG A 1 86 ? 0.038 -5.825 12.415 1.00 93.81 86 ARG A N 1
ATOM 634 C CA . ARG A 1 86 ? -1.087 -6.724 12.112 1.00 93.81 86 ARG A CA 1
ATOM 635 C C . ARG A 1 86 ? -1.335 -6.732 10.609 1.00 93.81 86 ARG A C 1
ATOM 637 O O . ARG A 1 86 ? -0.794 -5.896 9.896 1.00 93.81 86 ARG A O 1
ATOM 644 N N . THR A 1 87 ? -2.216 -7.609 10.137 1.00 95.19 87 THR A N 1
ATOM 645 C CA . THR A 1 87 ? -2.661 -7.580 8.740 1.00 95.19 87 THR A CA 1
ATOM 646 C C . THR A 1 87 ? -3.319 -6.240 8.411 1.00 95.19 87 THR A C 1
ATOM 648 O O . THR A 1 87 ? -4.325 -5.870 9.023 1.00 95.19 87 THR A O 1
ATOM 651 N N . ALA A 1 88 ? -2.744 -5.511 7.457 1.00 93.25 88 ALA A N 1
ATOM 652 C 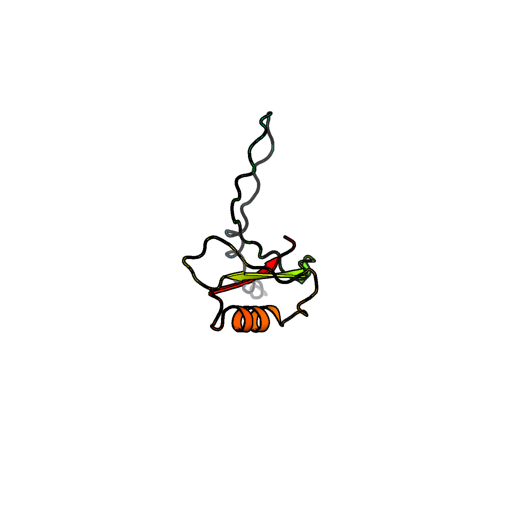CA . ALA A 1 88 ? -3.315 -4.284 6.925 1.00 93.25 88 ALA A CA 1
ATOM 653 C C . ALA A 1 88 ? -4.638 -4.586 6.203 1.00 93.25 88 ALA A C 1
ATOM 655 O O . ALA A 1 88 ? -4.777 -5.608 5.529 1.00 93.25 88 ALA A O 1
ATOM 656 N N . VAL A 1 89 ? -5.619 -3.694 6.345 1.00 93.12 89 VAL A N 1
ATOM 657 C CA . VAL A 1 89 ? -6.962 -3.887 5.767 1.00 93.12 89 VAL A CA 1
ATOM 658 C C . VAL A 1 89 ? -7.028 -3.493 4.295 1.00 93.12 89 VAL A C 1
ATOM 660 O O . VAL A 1 89 ? -7.897 -3.959 3.565 1.00 93.12 89 VAL A O 1
ATOM 663 N N . SER A 1 90 ? -6.112 -2.632 3.857 1.00 90.25 90 SER A N 1
ATOM 664 C CA . SER A 1 90 ? -5.940 -2.265 2.458 1.00 90.25 90 SER A CA 1
ATOM 665 C C . SER A 1 90 ? -4.464 -2.045 2.192 1.00 90.25 90 SER A C 1
ATOM 667 O O . SER A 1 90 ? -3.779 -1.414 2.997 1.00 90.25 90 SER A O 1
ATOM 669 N N . VAL A 1 91 ? -3.987 -2.556 1.064 1.00 93.12 91 VAL A N 1
ATOM 670 C CA . VAL A 1 91 ? -2.619 -2.373 0.585 1.00 93.12 91 VAL A CA 1
ATOM 671 C C . VAL A 1 91 ? -2.674 -2.269 -0.927 1.00 93.12 91 VAL A C 1
ATOM 673 O O . VAL A 1 91 ? -3.245 -3.146 -1.577 1.00 93.12 91 VAL A O 1
ATOM 676 N N . CYS A 1 92 ? -2.078 -1.227 -1.491 1.00 91.75 92 CYS A N 1
ATOM 677 C CA . CYS A 1 92 ? -1.954 -1.087 -2.930 1.00 91.75 92 CYS A CA 1
ATOM 678 C C . CYS A 1 92 ? -0.801 -0.166 -3.328 1.00 91.75 92 CYS A C 1
ATOM 680 O O . CYS A 1 92 ? -0.168 0.481 -2.496 1.00 91.75 92 CYS A O 1
ATOM 682 N N . TRP A 1 93 ? -0.516 -0.147 -4.626 1.00 93.19 93 TRP A N 1
ATOM 683 C CA . TRP A 1 93 ? 0.453 0.763 -5.215 1.00 93.19 93 TRP A CA 1
ATOM 684 C C . TRP A 1 93 ? -0.255 2.023 -5.691 1.00 93.19 93 TRP A C 1
ATOM 686 O O . TRP A 1 93 ? -1.167 1.920 -6.517 1.00 93.19 93 TRP A O 1
ATOM 696 N N . SER A 1 94 ? 0.218 3.174 -5.222 1.00 89.69 94 SER A N 1
ATOM 697 C CA . SER A 1 94 ? -0.260 4.491 -5.632 1.00 89.69 94 SER A CA 1
ATOM 698 C C . SER A 1 94 ? 0.831 5.303 -6.327 1.00 89.69 94 SER A C 1
ATOM 700 O O . SER A 1 94 ? 2.035 5.068 -6.161 1.00 89.69 94 SER A O 1
ATOM 702 N N . LYS A 1 95 ? 0.411 6.268 -7.129 1.00 86.94 95 LYS A N 1
ATOM 703 C CA . LYS A 1 95 ? 1.251 7.345 -7.639 1.00 86.94 95 LYS A CA 1
ATOM 704 C C . LYS A 1 95 ? 1.295 8.515 -6.672 1.00 86.94 95 LYS A C 1
ATOM 706 O O . LYS A 1 95 ? 2.313 9.184 -6.719 1.00 86.94 95 LYS A O 1
ATOM 711 N N . LEU A 1 96 ? 0.267 8.632 -5.809 1.00 70.12 96 LEU A N 1
ATOM 712 C CA . LEU A 1 96 ? 0.015 9.722 -4.852 1.00 70.12 96 LEU A CA 1
ATOM 713 C C . LEU A 1 96 ? 0.222 11.112 -5.460 1.00 70.12 96 LEU A C 1
ATOM 715 O O . LEU A 1 96 ? 1.381 11.535 -5.635 1.00 70.12 96 LEU A O 1
#

Mean predicted aligned error: 16.03 Å

pLDDT: mean 72.41, std 22.0, range [31.84, 97.44]

Solvent-accessible surface area (backbone atoms only — not comparable to full-atom values): 6472 Å² total; per-residue (Å²): 141,88,93,79,86,89,84,84,81,81,86,88,78,85,75,65,86,80,57,85,77,87,81,83,86,84,87,81,92,71,97,63,80,75,72,82,70,83,63,80,61,58,65,32,55,92,74,67,19,39,24,38,30,28,26,62,46,90,85,55,89,66,72,48,68,52,58,81,59,72,57,58,90,90,38,45,59,61,51,39,20,60,74,52,76,40,79,43,71,40,68,36,24,10,68,126